Protein AF-A0A0V8I5K0-F1 (afdb_monomer)

Secondary structure (DSSP, 8-state):
---SEEEEE-GGGGGGGBTTSTTHHHHHHHHHTTEEEEEEHHHHHHTT--GGGBPTTEEEES-HHHHHHHHHHTT-----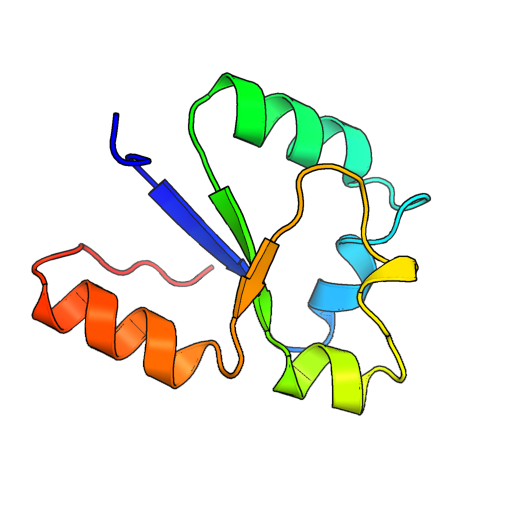-

Foldseek 3Di:
DQQPEEAEDAAPCLLCQFQPHPCLVVLVVCVVNSYQAEYALVRCVVVVHDPNRGHPRYHYDPGPVVVVVVCVVVVDDDDDD

Solvent-accessible surface area (backbone atoms only — not comparable to full-atom values): 4756 Å² total; per-residue (Å²): 131,81,67,84,43,75,48,73,38,59,51,83,59,42,68,47,46,22,63,85,28,92,41,45,64,58,51,51,53,31,53,77,69,44,30,46,42,27,35,15,42,56,34,28,54,76,68,75,50,56,79,88,51,42,23,85,83,57,45,75,38,73,41,49,67,64,53,54,53,50,43,43,72,74,68,44,88,86,86,88,133

InterPro domains:
  IPR003787 Sulphur relay, DsrE/F-like [PF02635] (4-78)
  IPR027396 DsrEFH-like [G3DSA:3.40.1260.10] (1-79)
  IPR027396 DsrEFH-like [SSF75169] (3-78)

Nearest PDB structures (foldseek):
  1l1s-assembly1_A  TM=9.543E-01  e=1.226E-06  Methanothermobacter thermautotrophicus
  2pd2-assembly1_A  TM=9.634E-01  e=6.681E-06  Sulfurisphaera tokodaii str. 7
  8uja-assembly1_A  TM=9.629E-01  e=1.149E-05  Sulfurisphaera tokodaii str. 7
  2hy5-assembly1_C  TM=6.440E-01  e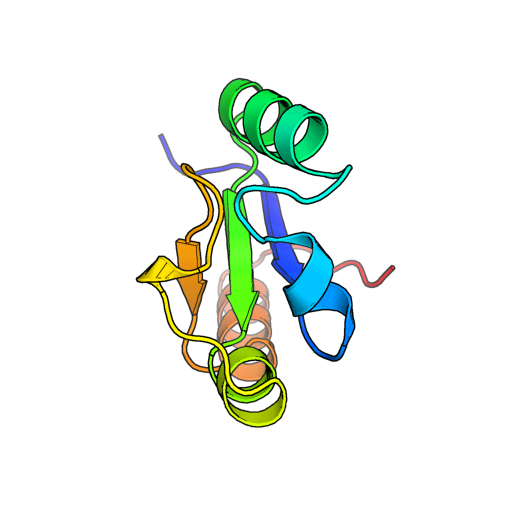=2.279E-03  Allochromatium vinosum
  2qs7-assembly2_D  TM=6.950E-01  e=8.845E-03  Saccharolobus solfataricus P2

Organism: NCBI:txid993070

Radius of gyration: 12.25 Å; Cα contacts (8 Å, |Δi|>4): 113; chains: 1; bounding box: 26×20×33 Å

Structure (mmCIF, N/CA/C/O backbone):
data_AF-A0A0V8I5K0-F1
#
_entry.id   AF-A0A0V8I5K0-F1
#
loop_
_atom_site.group_PDB
_atom_site.id
_atom_site.type_symbol
_atom_site.label_atom_id
_atom_site.label_alt_id
_atom_site.label_comp_id
_atom_site.label_asym_id
_atom_site.label_entity_id
_atom_site.label_seq_id
_atom_site.pdbx_PDB_ins_code
_atom_site.Cartn_x
_atom_site.Cartn_y
_atom_site.Cartn_z
_atom_site.occupancy
_atom_site.B_iso_or_equiv
_atom_site.auth_seq_id
_atom_site.auth_comp_id
_atom_site.auth_asym_id
_atom_site.auth_atom_id
_atom_site.pdbx_PDB_model_num
ATOM 1 N N . MET A 1 1 ? -8.225 -4.680 -18.065 1.00 48.16 1 MET A N 1
ATOM 2 C CA . MET A 1 1 ? -7.152 -3.694 -18.306 1.00 48.16 1 MET A CA 1
ATOM 3 C C . MET A 1 1 ? -6.281 -3.702 -17.070 1.00 48.16 1 MET A C 1
ATOM 5 O O . MET A 1 1 ? -6.835 -3.802 -15.984 1.00 48.16 1 MET A O 1
ATOM 9 N N . GLU A 1 2 ? -4.967 -3.724 -17.244 1.00 57.22 2 GLU A N 1
ATOM 10 C CA . GLU A 1 2 ? -3.996 -3.705 -16.145 1.00 57.22 2 GLU A CA 1
ATOM 11 C C . GLU A 1 2 ? -4.066 -2.340 -15.434 1.00 57.22 2 GLU A C 1
ATOM 13 O O . GLU A 1 2 ? -4.225 -1.322 -16.111 1.00 57.22 2 GLU A O 1
ATOM 18 N N . ALA A 1 3 ? -4.041 -2.308 -14.097 1.00 62.97 3 ALA A N 1
ATOM 19 C CA . ALA A 1 3 ? -4.013 -1.048 -13.354 1.00 62.97 3 ALA A CA 1
ATOM 20 C C . ALA A 1 3 ? -2.732 -0.281 -13.707 1.00 62.97 3 ALA A C 1
ATOM 22 O O . ALA A 1 3 ? -1.661 -0.874 -13.783 1.00 62.97 3 ALA A O 1
ATOM 23 N N . GLY A 1 4 ? -2.830 1.027 -13.955 1.00 83.94 4 GLY A N 1
ATOM 24 C CA . GLY A 1 4 ? -1.667 1.833 -14.351 1.00 83.94 4 GLY A CA 1
ATOM 25 C C . GLY A 1 4 ? -0.782 2.247 -13.173 1.00 83.94 4 GLY A C 1
ATOM 26 O O . GLY A 1 4 ? 0.362 2.649 -13.376 1.00 83.94 4 GLY A O 1
ATOM 27 N N . ILE A 1 5 ? -1.315 2.190 -11.946 1.00 95.31 5 ILE A N 1
ATOM 28 C CA . ILE A 1 5 ? -0.643 2.624 -10.718 1.00 95.31 5 ILE A CA 1
ATOM 29 C C . ILE A 1 5 ? -1.066 1.710 -9.566 1.00 95.31 5 ILE A C 1
ATOM 31 O O . ILE A 1 5 ? -2.254 1.475 -9.355 1.00 95.31 5 ILE A O 1
ATOM 35 N N . GLU A 1 6 ? -0.090 1.269 -8.777 1.00 97.25 6 GLU A N 1
ATOM 36 C CA . GLU A 1 6 ? -0.316 0.559 -7.519 1.00 97.25 6 GLU A CA 1
ATOM 37 C C . GLU A 1 6 ? 0.270 1.364 -6.356 1.00 97.25 6 GLU A C 1
ATOM 39 O O . GLU A 1 6 ? 1.454 1.709 -6.347 1.00 97.25 6 GLU A O 1
ATOM 44 N N . VAL A 1 7 ? -0.550 1.641 -5.344 1.00 97.38 7 VAL A N 1
ATOM 45 C CA . VAL A 1 7 ? -0.133 2.293 -4.101 1.00 97.38 7 VAL A CA 1
ATOM 46 C C . VAL A 1 7 ? -0.085 1.247 -3.000 1.00 97.38 7 VAL A C 1
ATOM 48 O O . VAL A 1 7 ? -1.111 0.820 -2.471 1.00 97.38 7 VAL A O 1
ATOM 51 N N . VAL A 1 8 ? 1.129 0.846 -2.629 1.00 98.06 8 VAL A N 1
ATOM 52 C CA . VAL A 1 8 ? 1.350 -0.144 -1.572 1.00 98.06 8 VAL A CA 1
ATOM 53 C C . VAL A 1 8 ? 1.625 0.557 -0.245 1.00 98.06 8 VAL A C 1
ATOM 55 O O . VAL A 1 8 ? 2.676 1.170 -0.053 1.00 98.06 8 VAL A O 1
ATOM 58 N N . VAL A 1 9 ? 0.704 0.430 0.707 1.00 97.88 9 VAL A N 1
ATOM 59 C CA . VAL A 1 9 ? 0.829 1.008 2.047 1.00 97.88 9 VAL A CA 1
ATOM 60 C C . VAL A 1 9 ? 1.487 -0.001 2.984 1.00 97.88 9 VAL A C 1
ATOM 62 O O . VAL A 1 9 ? 0.960 -1.085 3.250 1.00 97.88 9 VAL A O 1
ATOM 65 N N . GLN A 1 10 ? 2.648 0.373 3.518 1.00 96.44 10 GLN A N 1
ATOM 66 C CA . GLN A 1 10 ? 3.374 -0.379 4.542 1.00 96.44 10 GLN A CA 1
ATOM 67 C C . GLN A 1 10 ? 3.622 0.470 5.794 1.00 96.44 10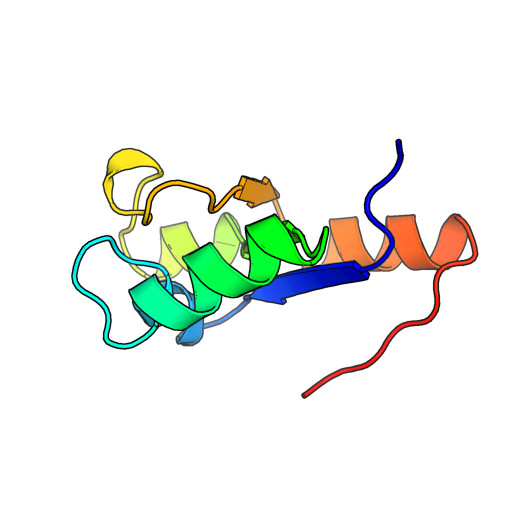 GLN A C 1
ATOM 69 O O . GLN A 1 10 ? 3.627 1.698 5.746 1.00 96.44 10 GLN A O 1
ATOM 74 N N . GLY A 1 11 ? 3.857 -0.194 6.924 1.00 96.62 11 GLY A N 1
ATOM 75 C CA . GLY A 1 11 ? 4.066 0.450 8.219 1.00 96.62 11 GLY A CA 1
ATOM 76 C C . GLY A 1 11 ? 2.760 0.916 8.878 1.00 96.62 11 GLY A C 1
ATOM 77 O O . GLY A 1 11 ? 1.687 0.420 8.534 1.00 96.62 11 GLY A O 1
ATOM 78 N N . PRO A 1 12 ? 2.822 1.865 9.833 1.00 95.06 12 PRO A N 1
ATOM 79 C CA . PRO A 1 12 ? 1.658 2.312 10.608 1.00 95.06 12 PRO A CA 1
ATOM 80 C C . PRO A 1 12 ? 0.497 2.862 9.766 1.00 95.06 12 PRO A C 1
ATOM 82 O O . PRO A 1 12 ? -0.649 2.835 10.215 1.00 95.06 12 PRO A O 1
ATOM 85 N N . GLY A 1 13 ? 0.781 3.319 8.541 1.00 94.69 13 GLY A N 1
ATOM 86 C CA . GLY A 1 13 ? -0.205 3.867 7.611 1.00 94.69 13 GLY A CA 1
ATOM 87 C C . GLY A 1 13 ? -1.310 2.890 7.208 1.00 94.69 13 GLY A C 1
ATOM 88 O O . GLY A 1 13 ? -2.383 3.342 6.824 1.00 94.69 13 GLY A O 1
ATOM 89 N N . VAL A 1 14 ? -1.125 1.570 7.368 1.00 96.88 14 VAL A N 1
ATOM 90 C CA . VAL A 1 14 ? -2.182 0.584 7.061 1.00 96.88 14 VAL A CA 1
ATOM 91 C C . VAL A 1 14 ? -3.464 0.812 7.868 1.00 96.88 14 VAL A C 1
ATOM 93 O O . VAL A 1 14 ? -4.546 0.495 7.388 1.00 96.88 14 VAL A O 1
ATOM 96 N N . LYS A 1 15 ? -3.380 1.443 9.048 1.00 95.69 15 LYS A N 1
ATOM 97 C CA . LYS A 1 15 ? -4.561 1.796 9.858 1.00 95.69 15 LYS A CA 1
ATOM 98 C C . LYS A 1 15 ? -5.482 2.809 9.166 1.00 95.69 15 LYS A C 1
ATOM 100 O O . LYS A 1 15 ? -6.679 2.839 9.450 1.00 95.69 15 LYS A O 1
ATOM 105 N N . LEU A 1 16 ? -4.946 3.598 8.231 1.00 95.31 16 LEU A N 1
ATOM 106 C CA . LEU A 1 16 ? -5.719 4.526 7.404 1.00 95.31 16 LEU A CA 1
ATOM 107 C C . LEU A 1 16 ? -6.526 3.810 6.317 1.00 95.31 16 LEU A C 1
ATOM 109 O O . LEU A 1 16 ? -7.375 4.438 5.700 1.00 95.31 16 LEU A O 1
ATOM 113 N N . LEU A 1 17 ? -6.305 2.519 6.080 1.00 96.38 17 LEU A N 1
ATOM 114 C CA . LEU A 1 17 ? -7.044 1.750 5.077 1.00 96.38 17 LEU A CA 1
ATOM 115 C C . LEU A 1 17 ? -8.283 1.052 5.651 1.00 96.38 17 LEU A C 1
ATOM 117 O O . LEU A 1 17 ? -8.841 0.167 5.012 1.00 96.38 17 LEU A O 1
ATOM 121 N N . THR A 1 18 ? -8.708 1.411 6.864 1.00 94.81 18 THR A N 1
ATOM 122 C CA . THR A 1 18 ? -9.871 0.807 7.528 1.00 94.81 18 THR A CA 1
ATOM 123 C C . THR A 1 18 ? -11.194 1.410 7.054 1.00 94.81 18 THR A C 1
ATOM 125 O O . THR A 1 18 ? -11.246 2.559 6.621 1.00 94.81 18 THR A O 1
ATOM 128 N N . LYS A 1 19 ? -12.292 0.654 7.197 1.00 87.75 19 LYS A N 1
ATOM 129 C CA . LYS A 1 19 ? -13.655 1.033 6.754 1.00 87.75 19 LYS A CA 1
ATOM 130 C C . LYS A 1 19 ? -14.138 2.414 7.226 1.00 87.75 19 LYS A C 1
ATOM 132 O O . LYS A 1 19 ? -14.926 3.046 6.531 1.00 87.75 19 LYS A O 1
ATOM 137 N N . ASN A 1 20 ? -13.657 2.879 8.379 1.00 83.00 20 ASN A N 1
ATOM 138 C CA . ASN A 1 20 ? -14.090 4.126 9.025 1.00 83.00 20 ASN A CA 1
ATOM 139 C C . ASN A 1 20 ? -12.993 5.206 9.030 1.00 83.00 20 ASN A C 1
ATOM 141 O O . ASN A 1 20 ? -13.026 6.132 9.838 1.00 83.00 20 ASN A O 1
ATOM 145 N N . SER A 1 21 ? -11.984 5.057 8.175 1.00 88.69 21 SER A N 1
ATOM 146 C CA . SER A 1 21 ? -10.890 6.011 8.059 1.00 88.69 21 SER A CA 1
ATOM 147 C C . SER A 1 21 ? -11.322 7.280 7.312 1.00 88.69 21 SER A C 1
ATOM 149 O O . SER A 1 21 ? -12.109 7.197 6.367 1.00 88.69 21 SER A O 1
ATOM 151 N N . PRO A 1 22 ? -10.727 8.448 7.623 1.00 88.19 22 PRO A N 1
ATOM 152 C CA . PRO A 1 22 ? -10.829 9.638 6.775 1.00 88.19 22 PRO A CA 1
ATOM 153 C C . PRO A 1 22 ? -10.397 9.407 5.314 1.00 88.19 22 PRO A C 1
ATOM 155 O O . PRO A 1 22 ? -10.727 10.205 4.445 1.00 88.19 22 PRO A O 1
ATOM 158 N N . ALA A 1 23 ? -9.662 8.328 5.026 1.00 89.56 23 ALA A N 1
ATOM 159 C CA . ALA A 1 23 ? -9.182 8.001 3.685 1.00 89.56 23 ALA A CA 1
ATOM 160 C C . ALA A 1 23 ? -10.198 7.248 2.802 1.00 89.56 23 ALA A C 1
ATOM 162 O O . ALA A 1 23 ? -9.896 6.999 1.637 1.00 89.56 23 ALA A O 1
ATOM 163 N N . THR A 1 24 ? -11.384 6.873 3.299 1.00 88.75 24 THR A N 1
ATOM 164 C CA . THR A 1 24 ? -12.356 6.062 2.533 1.00 88.75 24 THR A CA 1
ATOM 165 C C . THR A 1 24 ? -12.782 6.720 1.212 1.00 88.75 24 THR A C 1
ATOM 167 O O . THR A 1 24 ? -12.902 6.038 0.191 1.00 88.75 24 THR A O 1
ATOM 170 N N . GLU A 1 25 ? -12.957 8.044 1.196 1.00 91.19 25 GLU A N 1
ATOM 171 C CA . GLU A 1 25 ? -13.254 8.788 -0.036 1.00 91.19 25 GLU A CA 1
ATOM 172 C C . GLU A 1 25 ? -12.083 8.717 -1.027 1.00 91.19 25 GLU A C 1
ATOM 174 O O . GLU A 1 25 ? -12.276 8.410 -2.202 1.00 91.19 25 GLU A O 1
ATOM 179 N N . ALA A 1 26 ? -10.850 8.901 -0.543 1.00 91.75 26 ALA A N 1
ATOM 180 C CA . ALA A 1 26 ? -9.650 8.803 -1.369 1.00 91.75 26 ALA A CA 1
ATOM 181 C C . ALA A 1 26 ? -9.470 7.397 -1.972 1.00 91.75 26 ALA A C 1
ATOM 183 O O . ALA A 1 26 ? -9.120 7.279 -3.143 1.00 91.75 26 ALA A O 1
ATOM 184 N N . ILE A 1 27 ? -9.760 6.340 -1.206 1.00 93.75 27 ILE A N 1
ATOM 185 C CA . ILE A 1 27 ? -9.725 4.943 -1.674 1.00 93.75 27 ILE A CA 1
ATOM 186 C C . ILE A 1 27 ? -10.760 4.718 -2.784 1.00 93.75 27 ILE A C 1
ATOM 188 O O . ILE A 1 27 ? -10.452 4.117 -3.811 1.00 93.75 27 ILE A O 1
ATOM 192 N N . THR A 1 28 ? -11.975 5.241 -2.607 1.00 92.00 28 THR A N 1
ATOM 193 C CA . THR A 1 28 ? -13.042 5.129 -3.613 1.00 92.00 28 THR A CA 1
ATOM 194 C C . THR A 1 28 ? -12.654 5.842 -4.911 1.00 92.00 28 THR A C 1
ATOM 196 O O . THR A 1 28 ? -12.778 5.271 -5.995 1.00 92.00 28 THR A O 1
ATOM 199 N N . ASN A 1 29 ? -12.127 7.064 -4.804 1.00 93.00 29 ASN A N 1
ATOM 200 C CA . ASN A 1 29 ? -11.689 7.858 -5.952 1.00 93.00 29 ASN A CA 1
ATOM 201 C C . ASN A 1 29 ? -10.496 7.211 -6.673 1.00 93.00 29 ASN A C 1
ATOM 203 O O . ASN A 1 29 ? -10.451 7.212 -7.900 1.00 93.00 29 ASN A O 1
ATOM 207 N N . ALA A 1 30 ? -9.558 6.608 -5.935 1.00 92.69 30 ALA A N 1
ATOM 208 C CA . ALA A 1 30 ? -8.436 5.866 -6.510 1.00 92.69 30 ALA A CA 1
ATOM 209 C C . ALA A 1 30 ? -8.917 4.720 -7.416 1.00 92.69 30 ALA A 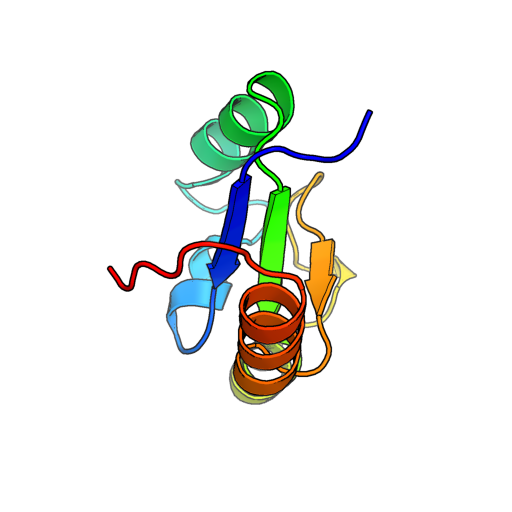C 1
ATOM 211 O O . ALA A 1 30 ? -8.474 4.615 -8.561 1.00 92.69 30 ALA A O 1
ATOM 212 N N . GLY A 1 31 ? -9.901 3.936 -6.962 1.00 88.44 31 GLY A N 1
ATOM 213 C CA . GLY A 1 31 ? -10.486 2.859 -7.765 1.00 88.44 31 GLY A CA 1
ATOM 214 C C . GLY A 1 31 ? -11.143 3.354 -9.061 1.00 88.44 31 GLY A C 1
ATOM 215 O O . GLY A 1 31 ? -11.004 2.719 -10.105 1.00 88.44 31 GLY A O 1
ATOM 216 N N . GLN A 1 32 ? -11.798 4.521 -9.031 1.00 91.00 32 GLN A N 1
ATOM 217 C CA . GLN A 1 32 ? -12.370 5.153 -10.232 1.00 91.00 32 GLN A CA 1
ATOM 218 C C . GLN A 1 32 ? -11.301 5.617 -11.232 1.00 91.00 32 GLN A C 1
ATOM 220 O O . GLN A 1 32 ? -11.569 5.685 -12.429 1.00 91.00 32 GLN A O 1
ATOM 225 N N . LEU A 1 33 ? -10.095 5.916 -10.748 1.00 91.62 33 LEU A N 1
ATOM 226 C CA . LEU A 1 33 ? -8.943 6.335 -11.548 1.00 91.62 33 LEU A CA 1
ATOM 227 C C . LEU A 1 33 ? -8.032 5.165 -11.956 1.00 91.62 33 LEU A C 1
ATOM 229 O O . LEU A 1 33 ? -6.942 5.402 -12.471 1.00 91.62 33 LEU A O 1
ATOM 233 N N . HIS A 1 34 ? -8.463 3.916 -11.743 1.00 89.31 34 HIS A N 1
ATOM 234 C CA . HIS A 1 34 ? -7.665 2.711 -12.005 1.00 89.31 34 HIS A CA 1
ATOM 235 C C . HIS A 1 34 ? -6.345 2.661 -11.214 1.00 89.31 34 HIS A C 1
ATOM 237 O O . HIS A 1 34 ? -5.319 2.198 -11.722 1.00 89.31 34 HIS A O 1
ATOM 243 N N . VAL A 1 35 ? -6.383 3.154 -9.973 1.00 95.25 35 VAL A N 1
ATOM 244 C CA . VAL A 1 35 ? -5.290 3.076 -9.003 1.00 95.25 35 VAL A CA 1
ATOM 245 C C . VAL A 1 35 ? -5.635 2.029 -7.951 1.00 95.25 35 VAL A C 1
ATOM 247 O O . VAL A 1 35 ? -6.602 2.189 -7.203 1.00 95.25 35 VAL A O 1
ATOM 250 N N . ASP A 1 36 ? -4.813 0.988 -7.855 1.00 96.25 36 ASP A N 1
ATOM 251 C CA . ASP A 1 36 ? -5.003 -0.069 -6.865 1.00 96.25 36 ASP A CA 1
ATOM 252 C C . ASP A 1 36 ? -4.363 0.327 -5.532 1.00 96.25 36 ASP A C 1
ATOM 254 O O . ASP A 1 36 ? -3.170 0.634 -5.459 1.00 96.25 36 ASP A O 1
ATOM 258 N N . ILE A 1 37 ? -5.150 0.296 -4.455 1.00 97.25 37 ILE A N 1
ATOM 259 C CA . ILE A 1 37 ? -4.663 0.519 -3.090 1.00 97.25 37 ILE A CA 1
ATOM 260 C C . ILE A 1 37 ? -4.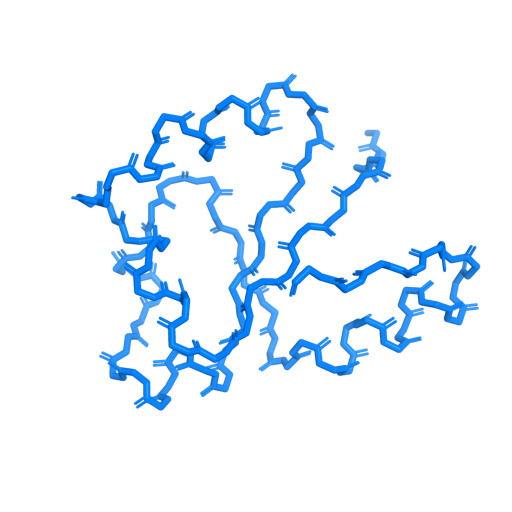427 -0.836 -2.424 1.00 97.25 37 ILE A C 1
ATOM 262 O O . ILE A 1 37 ? -5.359 -1.621 -2.248 1.00 97.25 37 ILE A O 1
ATOM 266 N N . LEU A 1 38 ? -3.183 -1.105 -2.029 1.00 98.06 38 LEU A N 1
ATOM 267 C CA . LEU A 1 38 ? -2.748 -2.401 -1.511 1.00 98.06 38 LEU A CA 1
ATOM 268 C C . LEU A 1 38 ? -2.182 -2.266 -0.094 1.00 98.06 38 LEU A C 1
ATOM 270 O O . LEU A 1 38 ? -1.257 -1.492 0.150 1.00 98.06 38 LEU A O 1
ATOM 274 N N . ALA A 1 39 ? -2.690 -3.057 0.848 1.00 98.38 39 ALA A N 1
ATOM 275 C CA . ALA A 1 39 ? -2.173 -3.129 2.209 1.00 98.38 39 ALA A CA 1
ATOM 276 C C . ALA A 1 39 ? -1.100 -4.224 2.348 1.00 98.38 39 ALA A C 1
ATOM 278 O O . ALA A 1 39 ? -1.263 -5.357 1.892 1.00 98.38 39 ALA A O 1
ATOM 279 N N . CYS A 1 40 ? 0.007 -3.901 3.020 1.00 98.69 40 CYS A N 1
ATOM 280 C CA . CYS A 1 40 ? 1.056 -4.865 3.343 1.00 98.69 40 CYS A CA 1
ATOM 281 C C . CYS A 1 40 ? 0.621 -5.814 4.472 1.00 98.69 40 CYS A C 1
ATOM 283 O O . CYS A 1 40 ? 0.461 -5.380 5.615 1.00 98.69 40 CYS A O 1
ATOM 285 N N . GLY A 1 41 ? 0.541 -7.116 4.195 1.00 98.56 41 GLY A N 1
ATOM 286 C CA . GLY A 1 41 ? 0.126 -8.144 5.154 1.00 98.56 41 GLY A CA 1
ATOM 287 C C . GLY A 1 41 ? 1.008 -8.220 6.405 1.00 98.56 41 GLY A C 1
ATOM 288 O O . GLY A 1 41 ? 0.497 -8.348 7.518 1.00 98.56 41 GLY A O 1
ATOM 289 N N . ASN A 1 42 ? 2.328 -8.051 6.267 1.00 98.56 42 ASN A N 1
ATOM 290 C CA . ASN A 1 42 ? 3.226 -7.958 7.428 1.00 98.56 42 ASN A CA 1
ATOM 291 C C . ASN A 1 42 ? 2.878 -6.762 8.327 1.00 98.56 42 ASN A C 1
ATOM 293 O O . ASN A 1 42 ? 2.843 -6.894 9.548 1.00 98.56 42 ASN A O 1
ATOM 297 N N . SER A 1 43 ? 2.590 -5.601 7.732 1.00 98.56 43 SER A N 1
ATOM 298 C CA . SER A 1 43 ? 2.224 -4.395 8.482 1.00 98.56 43 SER A CA 1
ATOM 299 C C . SER A 1 43 ? 0.843 -4.509 9.119 1.00 98.56 43 SER A C 1
ATOM 301 O O . SER A 1 43 ? 0.682 -4.102 10.266 1.00 98.56 43 SER A O 1
ATOM 303 N N . MET A 1 44 ? -0.125 -5.113 8.424 1.00 98.31 44 MET A N 1
ATOM 304 C CA . MET A 1 44 ? -1.436 -5.429 8.992 1.00 98.31 44 MET A CA 1
ATOM 305 C C . MET A 1 44 ? -1.305 -6.338 10.213 1.00 98.31 44 MET A C 1
ATOM 307 O O . MET A 1 44 ? -1.844 -6.018 11.268 1.00 98.31 44 MET A O 1
ATOM 311 N N . ARG A 1 45 ? -0.497 -7.403 10.123 1.00 98.31 45 ARG A N 1
ATOM 312 C CA . ARG A 1 45 ? -0.226 -8.299 11.255 1.00 98.31 45 ARG A CA 1
ATOM 313 C C . ARG A 1 45 ? 0.400 -7.558 12.435 1.00 98.31 45 ARG A C 1
ATOM 315 O O . ARG A 1 45 ? -0.055 -7.722 13.561 1.00 98.31 45 ARG A O 1
ATOM 322 N N . SER A 1 46 ? 1.399 -6.709 12.189 1.00 98.06 46 SER A N 1
ATOM 323 C CA . SER A 1 46 ? 1.998 -5.863 13.233 1.00 98.06 46 SER A CA 1
ATOM 324 C C . SER A 1 46 ? 1.005 -4.870 13.847 1.00 98.06 46 SER A C 1
ATOM 326 O O . SER A 1 46 ? 1.171 -4.477 14.998 1.00 98.06 46 SER A O 1
ATOM 328 N N . ALA A 1 47 ? -0.019 -4.460 13.097 1.00 97.00 47 ALA A N 1
ATOM 329 C CA . ALA A 1 47 ? -1.081 -3.576 13.560 1.00 97.00 47 ALA A CA 1
ATOM 330 C C . ALA A 1 47 ? -2.273 -4.316 14.200 1.00 97.00 47 ALA A C 1
ATOM 332 O O . ALA A 1 47 ? -3.192 -3.641 14.663 1.00 97.00 47 ALA A O 1
ATOM 333 N N . GLY A 1 48 ? -2.264 -5.656 14.240 1.00 97.31 48 GLY A N 1
ATOM 334 C CA . GLY A 1 48 ? -3.382 -6.466 14.735 1.00 97.31 48 GLY A CA 1
ATOM 335 C C . GLY A 1 48 ? -4.625 -6.407 13.842 1.00 97.31 48 GLY A C 1
ATOM 336 O O . GLY A 1 48 ? -5.737 -6.467 14.354 1.00 97.31 48 GLY A O 1
ATOM 337 N N . MET A 1 49 ? -4.438 -6.224 12.534 1.00 97.06 49 MET A N 1
ATOM 338 C CA . MET A 1 49 ? -5.511 -6.082 11.550 1.00 97.06 49 MET A CA 1
ATOM 339 C C . MET A 1 49 ? -5.682 -7.341 10.703 1.00 97.06 49 MET A C 1
ATOM 341 O O . MET A 1 49 ? -4.711 -8.029 10.381 1.00 97.06 49 MET A O 1
ATOM 345 N N . GLU A 1 50 ? -6.914 -7.560 10.262 1.00 96.88 50 GLU A N 1
ATOM 346 C CA . GLU A 1 50 ? -7.316 -8.598 9.320 1.00 96.88 50 GLU A CA 1
ATOM 347 C C . GLU A 1 50 ? -7.999 -7.975 8.093 1.00 96.88 50 GLU A C 1
ATOM 349 O O . GLU A 1 50 ? -8.444 -6.826 8.119 1.00 96.88 50 GLU A O 1
ATOM 354 N N . ASP A 1 51 ? -8.137 -8.742 7.011 1.00 96.12 51 ASP A N 1
ATOM 355 C CA . ASP A 1 51 ? -8.744 -8.276 5.755 1.00 96.12 51 ASP A CA 1
ATOM 356 C C . ASP A 1 51 ? -10.160 -7.711 5.957 1.00 96.12 51 ASP A C 1
ATOM 358 O O . ASP A 1 51 ? -10.553 -6.737 5.316 1.00 96.12 51 ASP A O 1
ATOM 362 N N . LYS A 1 52 ? -10.921 -8.259 6.915 1.00 96.00 52 LYS A N 1
ATOM 363 C CA . LYS A 1 52 ? -12.268 -7.775 7.262 1.00 96.00 52 LYS A CA 1
ATOM 364 C C . LYS A 1 52 ? -12.288 -6.342 7.808 1.00 96.00 52 LYS A C 1
ATOM 366 O O . LYS A 1 52 ? -13.363 -5.740 7.846 1.00 96.00 52 LYS A O 1
ATOM 371 N N . ASP A 1 53 ? -11.155 -5.817 8.264 1.00 95.69 53 ASP A N 1
ATOM 372 C CA . ASP A 1 53 ? -11.046 -4.471 8.829 1.00 95.69 53 ASP A CA 1
ATOM 373 C C . ASP A 1 53 ? -10.806 -3.413 7.737 1.00 95.69 53 ASP A C 1
ATOM 375 O O . ASP A 1 53 ? -11.036 -2.221 7.967 1.00 95.69 53 ASP A O 1
ATOM 379 N N . LEU A 1 54 ? -10.388 -3.840 6.540 1.00 96.94 54 LEU A N 1
ATOM 380 C CA . LEU A 1 54 ? -10.077 -2.967 5.412 1.00 96.94 54 LEU A CA 1
ATOM 381 C C . LEU A 1 54 ? -11.332 -2.376 4.764 1.00 96.94 54 LEU A C 1
ATOM 383 O O . LEU A 1 54 ? -12.398 -2.999 4.707 1.00 96.94 54 LEU A O 1
ATOM 387 N N . ALA A 1 55 ? -11.194 -1.149 4.265 1.00 96.00 55 ALA A N 1
ATOM 388 C CA . ALA A 1 55 ? -12.207 -0.484 3.465 1.00 96.00 55 ALA A CA 1
ATOM 389 C C . ALA A 1 55 ? -12.485 -1.268 2.166 1.00 96.00 55 ALA A C 1
ATOM 391 O O . ALA A 1 55 ? -11.571 -1.886 1.610 1.00 96.00 55 ALA A O 1
ATOM 392 N N . PRO A 1 56 ? -13.729 -1.240 1.650 1.00 93.00 56 PRO A N 1
ATOM 393 C CA . PRO A 1 56 ? -14.034 -1.813 0.344 1.00 93.00 56 PRO A CA 1
ATOM 394 C C . PRO A 1 56 ? -13.108 -1.250 -0.743 1.00 93.00 56 PRO A C 1
ATOM 396 O O . PRO A 1 56 ? -12.852 -0.049 -0.776 1.00 93.00 56 PRO A O 1
ATOM 399 N N . GLY A 1 57 ? -12.615 -2.119 -1.627 1.00 92.00 57 GLY A N 1
ATOM 400 C CA . GLY A 1 57 ? -11.703 -1.738 -2.712 1.00 92.00 57 GLY A CA 1
ATOM 401 C C . GLY A 1 57 ? -10.215 -1.755 -2.347 1.00 92.00 57 GLY A C 1
ATOM 402 O O . GLY A 1 57 ? -9.385 -1.630 -3.240 1.00 92.00 57 GLY A O 1
ATOM 403 N N . VAL A 1 58 ? -9.857 -1.965 -1.075 1.00 97.06 58 VAL A N 1
ATOM 404 C CA . VAL A 1 58 ? -8.460 -2.183 -0.676 1.00 97.06 58 VAL A CA 1
ATOM 405 C C . VAL A 1 58 ? -8.091 -3.653 -0.868 1.00 97.06 58 VAL A C 1
ATOM 407 O O . VAL A 1 58 ? -8.722 -4.541 -0.294 1.00 97.06 58 VAL A O 1
ATOM 410 N N . GLY A 1 59 ? -7.049 -3.905 -1.658 1.00 97.00 59 GLY A N 1
ATOM 411 C CA . GLY A 1 59 ? -6.435 -5.224 -1.801 1.00 97.00 59 GLY A CA 1
ATOM 412 C C . GLY A 1 59 ? -5.328 -5.466 -0.773 1.00 97.00 59 GLY A C 1
ATOM 413 O O . GLY A 1 59 ? -4.921 -4.565 -0.036 1.00 97.00 59 GLY A O 1
ATOM 414 N N . THR A 1 60 ? -4.790 -6.683 -0.740 1.00 98.19 60 THR A N 1
ATOM 415 C CA . THR A 1 60 ? -3.657 -7.035 0.127 1.00 98.19 60 THR A CA 1
ATOM 416 C C . THR A 1 60 ? -2.528 -7.673 -0.667 1.00 98.19 60 THR A C 1
ATOM 418 O O . THR A 1 60 ? -2.738 -8.360 -1.665 1.00 98.19 60 THR A O 1
ATOM 421 N N . VAL A 1 61 ? -1.300 -7.446 -0.204 1.00 98.38 61 VAL A N 1
ATOM 422 C CA . VAL A 1 61 ? -0.104 -8.157 -0.668 1.00 98.38 61 VAL A CA 1
ATOM 423 C C . VAL A 1 61 ? 0.615 -8.754 0.538 1.00 98.38 61 VAL A C 1
ATOM 425 O O . VAL A 1 61 ? 0.698 -8.090 1.573 1.00 98.38 61 VAL A O 1
ATOM 428 N N . PRO A 1 62 ? 1.193 -9.969 0.452 1.00 98.00 62 PRO A N 1
ATOM 429 C CA . PRO A 1 62 ? 1.835 -10.595 1.611 1.00 98.00 62 PRO A CA 1
ATOM 430 C C . PRO A 1 62 ? 2.948 -9.732 2.226 1.00 98.00 62 PRO A C 1
ATOM 432 O O . PRO A 1 62 ? 3.034 -9.580 3.445 1.00 98.00 62 PRO A O 1
ATOM 435 N N . ALA A 1 63 ? 3.776 -9.119 1.374 1.00 98.00 63 ALA A N 1
ATOM 436 C CA . ALA A 1 63 ? 4.850 -8.224 1.780 1.00 98.00 63 ALA A CA 1
ATOM 437 C C . ALA A 1 63 ? 5.067 -7.123 0.735 1.00 98.00 63 ALA A C 1
ATOM 439 O O . ALA A 1 63 ? 5.328 -7.417 -0.432 1.00 98.00 63 ALA A O 1
ATOM 440 N N . ALA A 1 64 ? 5.028 -5.859 1.170 1.00 97.94 64 ALA A N 1
ATOM 441 C CA . ALA A 1 64 ? 5.195 -4.706 0.286 1.00 97.94 64 ALA A CA 1
ATOM 442 C C . ALA A 1 64 ? 6.526 -4.724 -0.467 1.00 97.94 64 ALA A C 1
ATOM 444 O O . ALA A 1 64 ? 6.540 -4.537 -1.676 1.00 97.94 64 ALA A O 1
ATOM 445 N N . ILE A 1 65 ? 7.636 -4.995 0.229 1.00 97.00 65 ILE A N 1
ATOM 446 C CA . ILE A 1 65 ? 8.961 -5.020 -0.402 1.00 97.00 65 ILE A CA 1
ATOM 447 C C . ILE A 1 65 ? 9.013 -6.062 -1.520 1.00 97.00 65 ILE A C 1
ATOM 449 O O . ILE A 1 65 ? 9.393 -5.717 -2.629 1.00 97.00 65 ILE A O 1
ATOM 453 N N . ALA A 1 66 ? 8.558 -7.294 -1.275 1.00 98.06 66 ALA A N 1
ATOM 454 C CA . ALA A 1 66 ? 8.572 -8.344 -2.294 1.00 98.06 66 ALA A CA 1
ATOM 455 C C . ALA A 1 66 ? 7.718 -7.977 -3.522 1.00 98.06 66 ALA A C 1
ATOM 457 O O . ALA A 1 66 ? 8.153 -8.173 -4.656 1.00 98.06 66 ALA A O 1
ATOM 458 N N . HIS A 1 67 ? 6.531 -7.405 -3.294 1.00 98.06 67 HIS A N 1
ATOM 459 C CA . HIS A 1 67 ? 5.646 -6.930 -4.359 1.00 98.06 67 HIS A CA 1
ATOM 460 C C . HIS A 1 67 ? 6.291 -5.811 -5.186 1.00 98.06 67 HIS A C 1
ATOM 462 O O . HIS A 1 67 ? 6.377 -5.911 -6.407 1.00 98.06 67 HIS A O 1
ATOM 468 N N . LEU A 1 68 ? 6.827 -4.784 -4.521 1.00 97.62 68 LEU A N 1
ATOM 469 C CA . LEU A 1 68 ? 7.492 -3.652 -5.168 1.00 97.62 68 LEU A CA 1
ATOM 470 C C . LEU A 1 68 ? 8.747 -4.078 -5.935 1.00 97.62 68 LEU A C 1
ATOM 472 O O . LEU A 1 68 ? 9.014 -3.538 -7.005 1.00 97.62 68 LEU A O 1
ATOM 476 N N . THR A 1 69 ? 9.534 -5.025 -5.415 1.00 98.06 69 THR A N 1
ATOM 477 C CA . THR A 1 69 ? 10.702 -5.545 -6.138 1.00 98.06 69 THR A CA 1
ATOM 478 C C . THR A 1 69 ? 10.266 -6.300 -7.391 1.00 98.06 69 THR A C 1
ATOM 480 O O . THR A 1 69 ? 10.854 -6.094 -8.448 1.00 98.06 69 THR A O 1
ATOM 483 N N . ARG A 1 70 ? 9.200 -7.110 -7.313 1.00 97.88 70 ARG A N 1
ATOM 484 C CA . ARG A 1 70 ? 8.640 -7.791 -8.488 1.00 97.88 70 ARG A CA 1
ATOM 485 C C . ARG A 1 70 ? 8.167 -6.797 -9.550 1.00 97.88 70 ARG A C 1
ATOM 487 O O . ARG A 1 70 ? 8.578 -6.922 -10.693 1.00 97.88 70 ARG A O 1
ATOM 494 N N . ARG A 1 71 ? 7.393 -5.777 -9.168 1.00 97.44 71 ARG A N 1
ATOM 495 C CA . ARG A 1 71 ? 6.937 -4.732 -10.100 1.00 97.44 71 ARG A CA 1
ATOM 496 C C . ARG A 1 71 ? 8.098 -4.000 -10.764 1.00 97.44 71 ARG A C 1
ATOM 498 O O . ARG A 1 71 ? 8.092 -3.821 -11.976 1.00 97.44 71 ARG A O 1
ATOM 505 N N . GLN A 1 72 ? 9.126 -3.643 -9.998 1.00 97.31 72 GLN A N 1
ATOM 506 C CA . GLN A 1 72 ? 10.331 -3.033 -10.562 1.00 97.31 72 GLN A CA 1
ATOM 507 C C . GLN A 1 72 ? 11.060 -3.968 -11.542 1.00 97.31 72 GLN A C 1
ATOM 509 O O . GLN A 1 72 ? 11.507 -3.503 -12.586 1.00 97.31 72 GLN A O 1
ATOM 514 N N . TRP A 1 73 ? 11.145 -5.276 -11.262 1.00 97.88 73 TRP A N 1
ATOM 515 C CA . TRP A 1 73 ? 11.676 -6.259 -12.221 1.00 97.88 73 TRP A CA 1
ATOM 516 C C . TRP A 1 73 ? 10.838 -6.374 -13.493 1.00 97.88 73 TRP A C 1
ATOM 518 O O . TRP A 1 73 ? 11.402 -6.543 -14.571 1.00 97.88 73 TRP A O 1
ATOM 528 N N . ASP A 1 74 ? 9.521 -6.222 -13.375 1.00 96.94 74 ASP A N 1
ATOM 529 C CA . ASP A 1 74 ? 8.590 -6.183 -14.504 1.00 96.94 74 ASP A CA 1
ATOM 530 C C . ASP A 1 74 ? 8.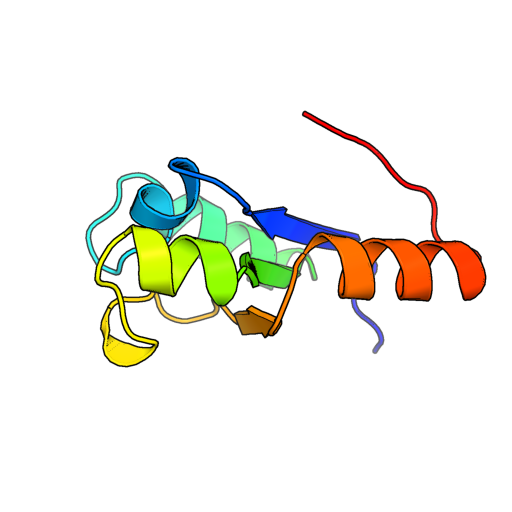648 -4.837 -15.268 1.00 96.94 74 ASP A C 1
ATOM 532 O O . ASP A 1 74 ? 7.869 -4.608 -16.191 1.00 96.94 74 ASP A O 1
ATOM 536 N N . GLY A 1 75 ? 9.569 -3.934 -14.905 1.00 96.81 75 GLY A N 1
ATOM 537 C CA . GLY A 1 75 ? 9.817 -2.667 -15.598 1.00 96.8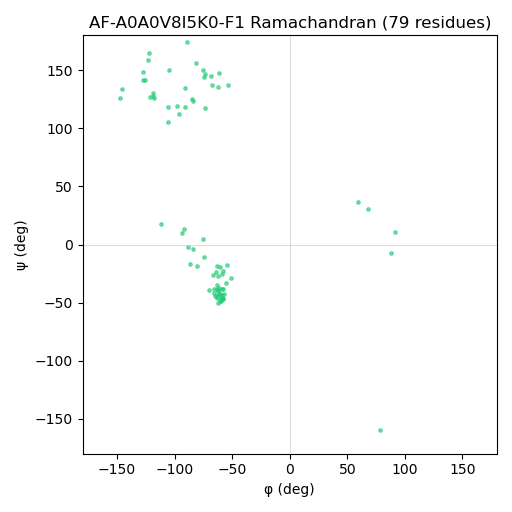1 75 GLY A CA 1
ATOM 538 C C . GLY A 1 75 ? 9.023 -1.472 -15.067 1.00 96.81 75 GLY A C 1
ATOM 539 O O . GLY A 1 75 ? 9.026 -0.413 -15.695 1.00 96.81 75 GLY A O 1
ATOM 540 N N . TRP A 1 76 ? 8.352 -1.604 -13.921 1.00 97.19 76 TRP A N 1
ATOM 541 C CA . TRP A 1 76 ? 7.581 -0.509 -13.338 1.00 97.19 76 TRP A CA 1
ATOM 542 C C . TRP A 1 76 ? 8.486 0.549 -12.709 1.00 97.19 76 TRP A C 1
ATOM 544 O O . TRP A 1 76 ? 9.488 0.244 -12.057 1.00 97.19 76 TRP A O 1
ATOM 554 N N . ALA A 1 77 ? 8.075 1.810 -12.832 1.00 97.06 77 ALA A N 1
ATOM 555 C CA . ALA A 1 77 ? 8.664 2.890 -12.057 1.00 97.06 77 ALA A CA 1
ATOM 556 C C . ALA A 1 77 ? 8.298 2.750 -10.571 1.00 97.06 77 ALA A C 1
ATOM 558 O O . ALA A 1 77 ? 7.185 2.356 -10.221 1.00 97.06 77 ALA A O 1
ATOM 559 N N . TYR A 1 78 ? 9.230 3.122 -9.694 1.00 96.88 78 TYR A N 1
ATOM 560 C CA . TYR A 1 78 ? 9.022 3.133 -8.251 1.00 96.88 78 TYR A CA 1
ATOM 561 C C . TYR A 1 78 ? 9.171 4.545 -7.690 1.00 96.88 78 TYR A C 1
ATOM 563 O O . TYR A 1 78 ? 10.169 5.224 -7.933 1.00 96.88 78 TYR A O 1
ATOM 571 N N . ALA A 1 79 ? 8.185 4.958 -6.897 1.00 96.06 79 ALA A N 1
ATOM 572 C CA . ALA A 1 79 ? 8.208 6.186 -6.119 1.00 96.06 79 ALA A CA 1
ATOM 573 C C . ALA A 1 79 ? 7.880 5.874 -4.655 1.00 96.06 79 ALA A C 1
ATOM 575 O O . ALA A 1 79 ? 7.025 5.038 -4.361 1.00 96.06 79 ALA A O 1
ATOM 576 N N . ARG A 1 80 ? 8.560 6.563 -3.734 1.00 95.06 80 ARG A N 1
ATOM 577 C CA . ARG A 1 80 ? 8.328 6.467 -2.289 1.00 95.06 80 ARG A CA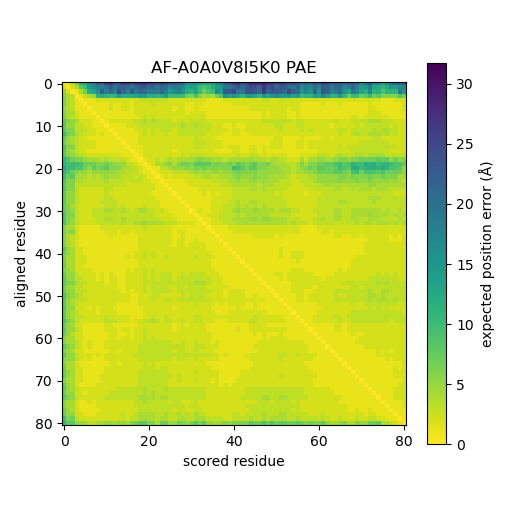 1
ATOM 578 C C . ARG A 1 80 ? 7.914 7.832 -1.750 1.00 95.06 80 ARG A C 1
ATOM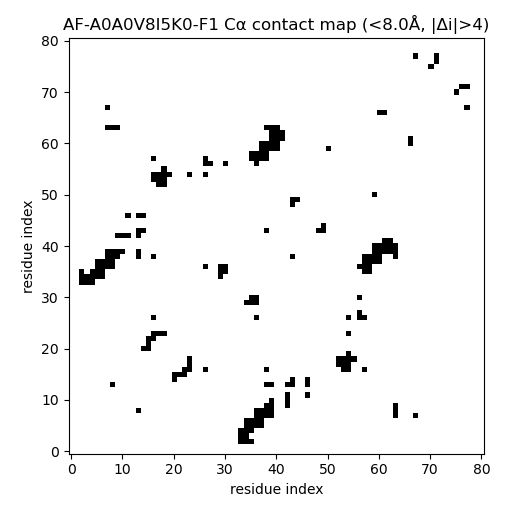 580 O O . ARG A 1 80 ? 8.623 8.805 -1.993 1.00 95.06 80 ARG A O 1
ATOM 587 N N . LEU A 1 81 ? 6.799 7.858 -1.022 1.00 89.06 81 LEU A N 1
ATOM 588 C CA . LEU A 1 81 ? 6.223 9.036 -0.367 1.00 89.06 81 LEU A CA 1
ATOM 589 C C . LEU A 1 81 ? 6.450 9.001 1.150 1.00 89.06 81 LEU A C 1
ATOM 591 O O . LEU A 1 81 ? 6.660 7.885 1.690 1.00 89.06 81 LEU A O 1
#

Mean predicted aligned error: 3.07 Å

Sequence (81 aa):
MEAGIEVVVQGPGVKLLTKNSPATEAITNAGQLHVDILACGNSMRSAGMEDKDLAPGVGTVPAAIAHLTRRQWDGWAYARL

pLDDT: mean 93.8, std 8.25, range [48.16, 98.69]